Protein AF-A0A1X0ILZ9-F1 (afdb_monomer_lite)

Organism: NCBI:txid1578165

Foldseek 3Di:
DDPPPPPDDDDPVVVVVVVVVVVVVLVVQLVCLVPDPDDPPVSVVSVVVSVVVVVVVVVVVVVVVVVVVVVVVVVVVVVVVVVVVCVVPDPVVVPD

Secondary structure (DSSP, 8-state):
--------PPPHHHHHHHHHHHHHHHHHHHHHHHHS-S-HHHHHHHHHHHHHHHHHHHHHHHHHHHHHHHHHHHHHHHHHHHHHHHHHT-GGGG--

pLDDT: mean 86.91, std 13.65, range [46.81, 98.19]

Structure (mmCIF, N/CA/C/O backbone):
data_AF-A0A1X0ILZ9-F1
#
_entry.id   AF-A0A1X0ILZ9-F1
#
loop_
_atom_site.group_PDB
_atom_site.id
_atom_site.type_symbol
_atom_site.label_atom_id
_atom_site.label_alt_id
_atom_site.label_comp_id
_atom_site.label_asym_id
_atom_site.label_entity_id
_atom_site.label_seq_id
_atom_site.pdbx_PDB_ins_code
_atom_site.Cartn_x
_atom_site.Cartn_y
_atom_site.Cartn_z
_atom_site.occupancy
_atom_site.B_iso_or_equiv
_atom_site.auth_seq_id
_atom_site.auth_comp_id
_atom_site.auth_asym_id
_atom_site.auth_atom_id
_atom_site.pdbx_PDB_model_num
ATOM 1 N N . MET A 1 1 ? 19.054 -16.934 -28.255 1.00 46.81 1 MET A N 1
ATOM 2 C CA . MET A 1 1 ? 17.926 -17.577 -27.553 1.00 46.81 1 MET A CA 1
ATOM 3 C C . MET A 1 1 ? 17.149 -16.475 -26.855 1.00 46.81 1 MET A C 1
ATOM 5 O O . MET A 1 1 ? 17.535 -16.019 -25.794 1.00 46.81 1 MET A O 1
ATOM 9 N N . ASN A 1 2 ? 16.157 -15.945 -27.552 1.00 49.91 2 ASN A N 1
ATOM 10 C CA . ASN A 1 2 ? 15.315 -14.818 -27.178 1.00 49.91 2 ASN A CA 1
ATOM 11 C C . ASN A 1 2 ? 14.210 -15.360 -26.271 1.00 49.91 2 ASN A C 1
ATOM 13 O O . ASN A 1 2 ? 13.159 -15.794 -26.733 1.00 49.91 2 ASN A O 1
ATOM 17 N N . THR A 1 3 ? 14.499 -15.411 -24.975 1.00 55.00 3 THR A N 1
ATOM 18 C CA . THR A 1 3 ? 13.498 -15.650 -23.940 1.00 55.00 3 THR A CA 1
ATOM 19 C C . THR A 1 3 ? 12.587 -14.435 -23.878 1.00 55.00 3 THR A C 1
ATOM 21 O O . THR A 1 3 ? 12.915 -13.437 -23.246 1.00 55.00 3 THR A O 1
ATOM 24 N N . SER A 1 4 ? 11.456 -14.510 -24.573 1.00 52.03 4 SER A N 1
ATOM 25 C CA . SER A 1 4 ? 10.336 -13.588 -24.413 1.00 52.03 4 SER A CA 1
ATOM 26 C C . SER A 1 4 ? 9.869 -13.672 -22.961 1.00 52.03 4 SER A C 1
ATOM 28 O O . SER A 1 4 ? 9.117 -14.583 -22.612 1.00 52.03 4 SER A O 1
ATOM 30 N N . GLU A 1 5 ? 10.356 -12.788 -22.089 1.00 63.03 5 GLU A N 1
ATOM 31 C CA . GLU A 1 5 ? 9.857 -12.713 -20.718 1.00 63.03 5 GLU A CA 1
ATOM 32 C C . GLU A 1 5 ? 8.345 -12.451 -20.789 1.00 63.03 5 GLU A C 1
ATOM 34 O O . GLU A 1 5 ? 7.919 -11.448 -21.380 1.00 63.03 5 GLU A O 1
ATOM 39 N N . PRO A 1 6 ? 7.498 -13.351 -20.261 1.00 63.00 6 PRO A N 1
ATOM 40 C CA . PRO A 1 6 ? 6.067 -13.133 -20.289 1.00 63.00 6 PRO A CA 1
ATOM 41 C C . PRO A 1 6 ? 5.771 -11.909 -19.422 1.00 63.00 6 PRO A C 1
ATOM 43 O O . PRO A 1 6 ? 5.871 -11.953 -18.199 1.00 63.00 6 PRO A O 1
ATOM 46 N N . THR A 1 7 ? 5.408 -10.793 -20.055 1.00 62.72 7 THR A N 1
ATOM 47 C CA . THR A 1 7 ? 4.926 -9.610 -19.339 1.00 62.72 7 THR A CA 1
ATOM 48 C C . THR A 1 7 ? 3.574 -9.963 -18.722 1.00 62.72 7 THR A C 1
ATOM 50 O O . THR A 1 7 ? 2.534 -9.863 -19.376 1.00 62.72 7 THR A O 1
ATOM 53 N N . ILE A 1 8 ? 3.581 -10.416 -17.468 1.00 67.25 8 ILE A N 1
ATOM 54 C CA . ILE A 1 8 ? 2.366 -10.747 -16.722 1.00 67.25 8 ILE A CA 1
ATOM 55 C C . ILE A 1 8 ? 1.640 -9.440 -16.391 1.00 67.25 8 ILE A C 1
ATOM 57 O O . ILE A 1 8 ? 1.920 -8.772 -15.397 1.00 67.25 8 ILE A O 1
ATOM 61 N N . ARG A 1 9 ? 0.705 -9.042 -17.256 1.00 72.25 9 ARG A N 1
ATOM 62 C CA . ARG A 1 9 ? -0.219 -7.944 -16.966 1.00 72.25 9 ARG A CA 1
ATOM 63 C C . ARG A 1 9 ? -1.334 -8.472 -16.077 1.00 72.25 9 ARG A C 1
ATOM 65 O O . ARG A 1 9 ? -2.040 -9.405 -16.453 1.00 72.25 9 ARG A O 1
ATOM 72 N N . ALA A 1 10 ? -1.507 -7.862 -14.909 1.00 76.62 10 ALA A N 1
ATOM 73 C CA . ALA A 1 10 ? -2.650 -8.160 -14.060 1.00 76.62 10 ALA A CA 1
ATOM 74 C C . ALA A 1 10 ? -3.953 -7.853 -14.820 1.00 76.62 10 ALA A C 1
ATOM 76 O O . ALA A 1 10 ? -4.120 -6.764 -15.374 1.00 76.62 10 ALA A O 1
ATOM 77 N N . SER A 1 11 ? -4.866 -8.825 -14.853 1.00 88.44 11 SER A N 1
ATOM 78 C CA . SER A 1 11 ? -6.197 -8.650 -15.439 1.00 88.44 11 SER A CA 1
ATOM 79 C C . SER A 1 11 ? -6.984 -7.577 -14.677 1.00 88.44 11 SER A C 1
ATOM 81 O O . SER A 1 11 ? -6.871 -7.469 -13.451 1.00 88.44 11 SER A O 1
ATOM 83 N N . SER A 1 12 ? -7.824 -6.811 -15.381 1.00 88.12 12 SER A N 1
ATOM 84 C CA . SER A 1 12 ? -8.686 -5.778 -14.784 1.00 88.12 12 SER A CA 1
ATOM 85 C C . SER A 1 12 ? -9.590 -6.339 -13.680 1.00 88.12 12 SER A C 1
ATOM 87 O O . SER A 1 12 ? -9.828 -5.668 -12.678 1.00 88.12 12 SER A O 1
ATOM 89 N N . ALA A 1 13 ? -10.016 -7.599 -13.808 1.00 90.75 13 ALA A N 1
ATOM 90 C CA . ALA A 1 13 ? -10.805 -8.294 -12.794 1.00 90.75 13 ALA A CA 1
ATOM 91 C C . ALA A 1 13 ? -10.051 -8.447 -11.459 1.00 90.75 13 ALA A C 1
ATOM 93 O O . ALA A 1 13 ? -10.614 -8.190 -10.395 1.00 90.75 13 ALA A O 1
ATOM 94 N N . TYR A 1 14 ? -8.761 -8.797 -11.506 1.00 91.75 14 TYR A N 1
ATOM 95 C CA . TYR A 1 14 ? -7.934 -8.971 -10.308 1.00 91.75 14 TYR A CA 1
ATOM 96 C C . TYR A 1 14 ? -7.651 -7.637 -9.605 1.00 91.75 14 TYR A C 1
ATOM 98 O O . TYR A 1 14 ? -7.610 -7.569 -8.376 1.00 91.75 14 TYR A O 1
ATOM 106 N N . TYR A 1 15 ? -7.511 -6.554 -10.376 1.00 92.06 15 TYR A N 1
ATOM 107 C CA . TYR A 1 15 ? -7.376 -5.206 -9.826 1.00 92.06 15 TYR A CA 1
ATOM 108 C C . TYR A 1 15 ? -8.617 -4.805 -9.017 1.00 92.06 15 TYR A C 1
ATOM 110 O O . TYR A 1 15 ? -8.497 -4.398 -7.861 1.00 92.06 15 TYR A O 1
ATOM 118 N N . VAL A 1 16 ? -9.810 -4.979 -9.597 1.00 95.44 16 VAL A N 1
ATOM 119 C CA . VAL A 1 16 ? -11.076 -4.664 -8.919 1.00 95.44 16 VAL A CA 1
ATOM 120 C C . VAL A 1 16 ? -11.260 -5.533 -7.675 1.00 95.44 16 VAL A C 1
ATOM 122 O O . VAL A 1 16 ? -11.574 -5.006 -6.611 1.00 95.44 16 VAL A O 1
ATOM 125 N N . GLN A 1 17 ? -10.998 -6.841 -7.769 1.00 96.88 17 GLN A N 1
ATOM 126 C CA . GLN A 1 17 ? -11.058 -7.749 -6.619 1.00 96.88 17 GLN A CA 1
ATOM 127 C C . GLN A 1 17 ? -10.140 -7.285 -5.483 1.00 96.88 17 GLN A C 1
ATOM 129 O O . GLN A 1 17 ? -10.557 -7.247 -4.327 1.00 96.88 17 GLN A O 1
ATOM 134 N N . SER A 1 18 ? -8.904 -6.909 -5.810 1.00 94.62 18 SER A N 1
ATOM 135 C CA . SER A 1 18 ? -7.918 -6.453 -4.827 1.00 94.62 18 SER A CA 1
ATOM 136 C C . SER A 1 18 ? -8.350 -5.148 -4.151 1.00 94.62 18 SER A C 1
ATOM 138 O O . SER A 1 18 ? -8.210 -5.012 -2.936 1.00 94.62 18 SER A O 1
ATOM 140 N N . ALA A 1 19 ? -8.933 -4.211 -4.907 1.00 94.62 19 ALA A N 1
ATOM 141 C CA . ALA A 1 19 ? -9.481 -2.969 -4.362 1.00 94.62 19 ALA A CA 1
ATOM 142 C C . ALA A 1 19 ? -10.654 -3.229 -3.400 1.00 94.62 19 ALA A C 1
ATOM 144 O O . ALA A 1 19 ? -10.708 -2.644 -2.318 1.00 94.62 19 ALA A O 1
ATOM 145 N N . VAL A 1 20 ? -11.559 -4.147 -3.758 1.00 97.69 20 VAL A N 1
ATOM 146 C CA . VAL A 1 20 ? -12.679 -4.555 -2.895 1.00 97.69 20 VAL A CA 1
ATOM 147 C C . VAL A 1 20 ? -12.172 -5.255 -1.632 1.00 97.69 20 VAL A C 1
ATOM 149 O O . VAL A 1 20 ? -12.598 -4.907 -0.534 1.00 97.69 20 VAL A O 1
ATOM 152 N N . ALA A 1 21 ? -11.231 -6.194 -1.758 1.00 97.38 21 ALA A N 1
ATOM 153 C CA . ALA A 1 21 ? -10.648 -6.898 -0.618 1.00 97.38 21 ALA A CA 1
ATOM 154 C C . ALA A 1 21 ? -9.960 -5.932 0.359 1.00 97.38 21 ALA A C 1
ATOM 156 O O . ALA A 1 21 ? -10.158 -6.034 1.569 1.00 97.38 21 ALA A O 1
ATOM 157 N N . PHE A 1 22 ? -9.213 -4.953 -0.161 1.00 96.62 22 PHE A N 1
ATOM 158 C CA . PHE A 1 22 ? -8.614 -3.898 0.651 1.00 96.62 22 PHE A CA 1
ATOM 159 C C . PHE A 1 22 ? -9.677 -3.064 1.380 1.00 96.62 22 PHE A C 1
ATOM 161 O O . PHE A 1 22 ? -9.544 -2.832 2.581 1.00 96.62 22 PHE A O 1
ATOM 168 N N . ALA A 1 23 ? -10.747 -2.652 0.692 1.00 97.44 23 ALA A N 1
ATOM 169 C CA . ALA A 1 23 ? -11.826 -1.877 1.302 1.00 97.44 23 ALA A CA 1
ATOM 170 C C . ALA A 1 23 ? -12.516 -2.649 2.439 1.00 97.44 23 ALA A C 1
ATOM 172 O O . ALA A 1 23 ? -12.737 -2.090 3.513 1.00 97.44 23 ALA A O 1
ATOM 173 N N . VAL A 1 24 ? -12.797 -3.940 2.235 1.00 98.19 24 VAL A N 1
ATOM 174 C CA . VAL A 1 24 ? -13.382 -4.817 3.262 1.00 98.19 24 VAL A CA 1
ATOM 175 C C . VAL A 1 24 ? -12.432 -4.985 4.448 1.00 98.19 24 VAL A C 1
ATOM 177 O O . VAL A 1 24 ? -12.859 -4.829 5.590 1.00 98.19 24 VAL A O 1
ATOM 180 N N . ALA A 1 25 ? -11.145 -5.249 4.203 1.00 97.69 25 ALA A N 1
ATOM 181 C CA . ALA A 1 25 ? -10.149 -5.393 5.263 1.00 97.69 25 ALA A CA 1
ATOM 182 C C . ALA A 1 25 ? -10.010 -4.104 6.086 1.00 97.69 25 ALA A C 1
ATOM 184 O O . ALA A 1 25 ? -10.080 -4.139 7.313 1.00 97.69 25 ALA A O 1
ATOM 185 N N . PHE A 1 26 ? -9.894 -2.958 5.415 1.00 97.50 26 PHE A N 1
ATOM 186 C CA . PHE A 1 26 ? -9.778 -1.653 6.056 1.00 97.50 26 PHE A CA 1
ATOM 187 C C . PHE A 1 26 ? -11.024 -1.299 6.881 1.00 97.50 26 PHE A C 1
ATOM 189 O O . PHE A 1 26 ? -10.905 -0.892 8.039 1.00 97.50 26 PHE A O 1
ATOM 196 N N . ALA A 1 27 ? -12.221 -1.521 6.329 1.00 97.62 27 ALA A N 1
ATOM 197 C CA . ALA A 1 27 ? -13.477 -1.327 7.049 1.00 97.62 27 ALA A CA 1
ATOM 198 C C . ALA A 1 27 ? -13.587 -2.263 8.261 1.00 97.62 27 ALA A C 1
ATOM 200 O O . ALA A 1 27 ? -13.997 -1.827 9.334 1.00 97.62 27 ALA A O 1
ATOM 201 N N . SER A 1 28 ? -13.168 -3.525 8.124 1.00 97.50 28 SER A N 1
ATOM 202 C CA . SER A 1 28 ? -13.143 -4.482 9.231 1.00 97.50 28 SER A CA 1
ATOM 203 C C . SER A 1 28 ? -12.170 -4.060 10.332 1.00 97.50 28 SER A C 1
ATOM 205 O O . SER A 1 28 ? -12.497 -4.201 11.508 1.00 97.50 28 SER A O 1
ATOM 207 N N . THR A 1 29 ? -10.995 -3.522 9.991 1.00 97.12 29 THR A N 1
ATOM 208 C CA . THR A 1 29 ? -10.041 -2.999 10.979 1.00 97.12 29 THR A CA 1
ATOM 209 C C . THR A 1 29 ? -10.623 -1.807 11.732 1.00 97.12 29 THR A C 1
ATOM 211 O O . THR A 1 29 ? -10.610 -1.801 12.962 1.00 97.12 29 THR A O 1
ATOM 214 N N . LEU A 1 30 ? -11.184 -0.821 11.023 1.00 96.00 30 LEU A N 1
ATOM 215 C CA . LEU A 1 30 ? -11.818 0.338 11.661 1.00 96.00 30 LEU A CA 1
ATOM 216 C C . LEU A 1 30 ? -13.036 -0.062 12.503 1.00 96.00 30 LEU A C 1
ATOM 218 O O . LEU A 1 30 ? -13.204 0.441 13.613 1.00 96.00 30 LEU A O 1
ATOM 222 N N . GLY A 1 31 ? -13.847 -1.002 12.015 1.00 96.25 31 GLY A N 1
ATOM 223 C CA . GLY A 1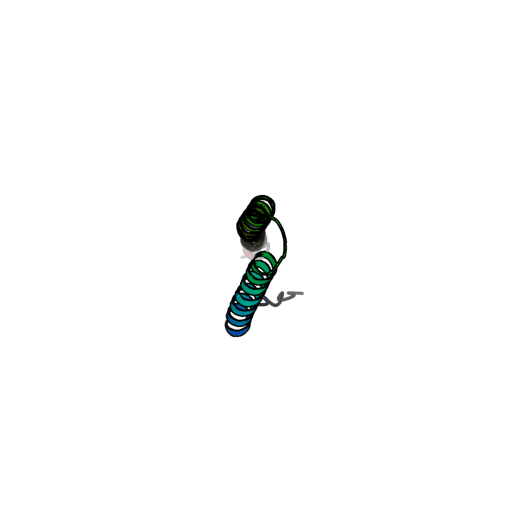 31 ? -14.951 -1.591 12.768 1.00 96.25 31 GLY A CA 1
ATOM 224 C C . GLY A 1 31 ? -14.468 -2.269 14.051 1.00 96.25 31 GLY A C 1
ATOM 225 O O . GLY A 1 31 ? -15.011 -2.008 15.121 1.00 96.25 31 GLY A O 1
ATOM 226 N N . GLY A 1 32 ? -13.395 -3.061 13.980 1.00 95.56 32 GLY A N 1
ATOM 227 C CA . GLY A 1 32 ? -12.775 -3.688 15.149 1.00 95.56 32 GLY A CA 1
ATOM 228 C C . GLY A 1 32 ? -12.278 -2.672 16.180 1.00 95.56 32 GLY A C 1
ATOM 229 O O . GLY A 1 32 ? -12.524 -2.839 17.372 1.00 95.56 32 GLY A O 1
ATOM 230 N N . ILE A 1 33 ? -11.656 -1.576 15.731 1.00 95.00 33 ILE A N 1
ATOM 231 C CA . ILE A 1 33 ? -11.238 -0.470 16.609 1.00 95.00 33 ILE A CA 1
ATOM 232 C C . ILE A 1 33 ? -12.457 0.205 17.262 1.00 95.00 33 ILE A C 1
ATOM 234 O O . ILE A 1 33 ? -12.400 0.573 18.435 1.00 95.00 33 ILE A O 1
ATOM 238 N N . ALA A 1 34 ? -13.569 0.356 16.536 1.00 92.94 34 ALA A N 1
ATOM 239 C CA . ALA A 1 34 ? -14.786 0.976 17.056 1.00 92.94 34 ALA A CA 1
ATOM 240 C C . ALA A 1 34 ? -15.480 0.130 18.139 1.00 92.94 34 ALA A C 1
ATOM 242 O O . ALA A 1 34 ? -15.946 0.696 19.130 1.00 92.94 34 ALA A O 1
ATOM 243 N N . TYR A 1 35 ? -15.512 -1.197 17.970 1.00 94.38 35 TYR A N 1
ATOM 244 C CA . TYR A 1 35 ? -16.114 -2.147 18.918 1.00 94.38 35 TYR A CA 1
ATOM 245 C C . TYR A 1 35 ? -15.230 -2.477 20.129 1.00 94.38 35 TYR A C 1
ATOM 247 O O . TYR A 1 35 ? -15.690 -3.138 21.060 1.00 94.38 35 TYR A O 1
ATOM 255 N N . LEU A 1 36 ? -13.973 -2.031 20.141 1.00 93.44 36 LEU A N 1
ATOM 256 C CA . LEU A 1 36 ? -13.045 -2.346 21.219 1.00 93.44 36 LEU A CA 1
ATOM 257 C C . LEU A 1 36 ? -13.449 -1.617 22.522 1.00 93.44 36 LEU A C 1
ATOM 259 O O . LEU A 1 36 ? -13.576 -0.387 22.509 1.00 93.44 36 LEU A O 1
ATOM 263 N N . PRO A 1 37 ? -13.623 -2.328 23.658 1.00 93.00 37 PRO A N 1
ATOM 264 C CA . PRO A 1 37 ? -14.057 -1.738 24.926 1.00 93.00 37 PRO A CA 1
ATOM 265 C C . PRO A 1 37 ? -12.886 -1.055 25.651 1.00 93.00 37 PRO A C 1
ATOM 267 O O . PRO A 1 37 ? -12.437 -1.487 26.710 1.00 93.00 37 PRO A O 1
ATOM 270 N N . ILE A 1 38 ? -12.360 0.012 25.053 1.00 94.38 38 ILE A N 1
ATOM 271 C CA . ILE A 1 38 ? -11.246 0.816 25.570 1.00 94.38 38 ILE A CA 1
ATOM 272 C C . ILE A 1 38 ? -11.648 2.286 25.687 1.00 94.38 38 ILE A C 1
ATOM 274 O O . ILE A 1 38 ? -12.659 2.725 25.133 1.00 94.38 38 ILE A O 1
ATOM 278 N N . SER A 1 39 ? -10.846 3.076 26.402 1.00 94.62 39 SER A N 1
ATOM 279 C CA . SER A 1 39 ? -11.110 4.506 26.530 1.00 94.62 39 SER A CA 1
ATOM 280 C C . SER A 1 39 ? -11.009 5.232 25.173 1.00 94.62 39 SER A C 1
ATOM 282 O O . SER A 1 39 ? -10.315 4.774 24.256 1.00 94.62 39 SER A O 1
ATOM 284 N N . PRO A 1 40 ? -11.689 6.383 25.008 1.00 91.88 40 PRO A N 1
ATOM 285 C CA . PRO A 1 40 ? -11.743 7.081 23.722 1.00 91.88 40 PRO A CA 1
ATOM 286 C C . PRO A 1 40 ? -10.374 7.519 23.187 1.00 91.88 40 PRO A C 1
ATOM 288 O O . PRO A 1 40 ? -10.183 7.574 21.974 1.00 91.88 40 PRO A O 1
ATOM 291 N N . TRP A 1 41 ? -9.425 7.812 24.078 1.00 94.00 41 TRP A N 1
ATOM 292 C CA . TRP A 1 41 ? -8.122 8.361 23.711 1.00 94.00 41 TRP A CA 1
ATOM 293 C C . TRP A 1 41 ? -7.190 7.336 23.031 1.00 94.00 41 TRP A C 1
ATOM 295 O O . TRP A 1 41 ? -6.802 7.572 21.885 1.00 94.00 41 TRP A O 1
ATOM 305 N N . PRO A 1 42 ? -6.895 6.157 23.622 1.00 94.62 42 PRO A N 1
ATOM 306 C CA . PRO A 1 42 ? -6.170 5.090 22.928 1.00 94.62 42 PRO A CA 1
ATOM 307 C C . PRO A 1 42 ? -6.876 4.618 21.655 1.00 94.62 42 PRO A C 1
ATOM 309 O O . PRO A 1 42 ? -6.221 4.272 20.676 1.00 94.62 42 PRO A O 1
ATOM 312 N N . ARG A 1 43 ? -8.214 4.651 21.630 1.00 94.38 43 ARG A N 1
ATOM 313 C CA . ARG A 1 43 ? -8.989 4.295 20.437 1.00 94.38 43 ARG A CA 1
ATOM 314 C C . ARG A 1 43 ? -8.721 5.249 19.273 1.00 94.38 43 ARG A C 1
ATOM 316 O O . ARG A 1 43 ? -8.505 4.796 18.152 1.00 94.38 43 ARG A O 1
ATOM 323 N N . ALA A 1 44 ? -8.698 6.556 19.538 1.00 94.44 44 ALA A N 1
ATOM 324 C CA . ALA A 1 44 ? -8.360 7.560 18.532 1.00 94.44 44 ALA A CA 1
ATOM 325 C C . ALA A 1 44 ? -6.910 7.406 18.043 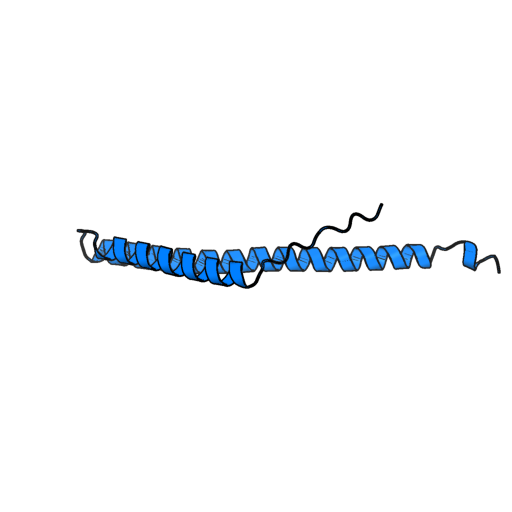1.00 94.44 44 ALA A C 1
ATOM 327 O O . ALA A 1 44 ? -6.664 7.470 16.841 1.00 94.44 44 ALA A O 1
ATOM 328 N N . PHE A 1 45 ? -5.969 7.130 18.952 1.00 96.12 45 PHE A N 1
ATOM 329 C CA . PHE A 1 45 ? -4.576 6.854 18.594 1.00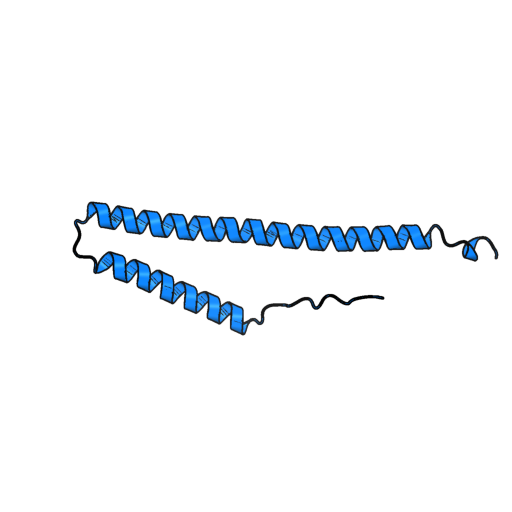 96.12 45 PHE A CA 1
ATOM 330 C C . PHE A 1 45 ? -4.455 5.664 17.631 1.00 96.12 45 PHE A C 1
ATOM 332 O O . PHE A 1 45 ? -3.827 5.796 16.583 1.00 96.12 45 PHE A O 1
ATOM 339 N N . LEU A 1 46 ? -5.116 4.538 17.928 1.00 96.31 46 LEU A N 1
ATOM 340 C CA . LEU A 1 46 ? -5.123 3.369 17.044 1.00 96.31 46 LEU A CA 1
ATOM 341 C C . LEU A 1 46 ? -5.698 3.702 15.664 1.00 96.31 46 LEU A C 1
ATOM 343 O O . LEU A 1 46 ? -5.096 3.339 14.656 1.00 96.31 46 LEU A O 1
ATOM 347 N N . ALA A 1 47 ? -6.809 4.441 15.607 1.00 95.38 47 ALA A N 1
ATOM 348 C CA . ALA A 1 47 ? -7.407 4.855 14.341 1.00 95.38 47 ALA A CA 1
ATOM 349 C C . ALA A 1 47 ? -6.443 5.710 13.496 1.00 95.38 47 ALA A C 1
ATOM 351 O O . ALA A 1 47 ? -6.263 5.444 12.307 1.00 95.38 47 ALA A O 1
ATOM 352 N N . VAL A 1 48 ? -5.780 6.699 14.107 1.00 97.12 48 VAL A N 1
ATOM 353 C CA . VAL A 1 48 ? -4.802 7.559 13.420 1.00 97.12 48 VAL A CA 1
ATOM 354 C C . VAL A 1 48 ? -3.581 6.756 12.968 1.00 97.12 48 VAL A C 1
ATOM 356 O O . VAL A 1 48 ? -3.153 6.903 11.824 1.00 97.12 48 VAL A O 1
ATOM 359 N N . CYS A 1 49 ? -3.049 5.868 13.812 1.00 97.25 49 CYS A N 1
ATOM 360 C CA . CYS A 1 49 ? -1.944 4.985 13.443 1.00 97.25 49 CYS A CA 1
ATOM 361 C C . CYS A 1 49 ? -2.297 4.100 12.245 1.00 97.25 49 CYS A C 1
ATOM 363 O O . CYS A 1 49 ? -1.510 4.017 11.305 1.00 97.25 49 CYS A O 1
ATOM 365 N N . THR A 1 50 ? -3.479 3.475 12.235 1.00 97.50 50 THR A N 1
ATOM 366 C CA . THR A 1 50 ? -3.936 2.657 11.104 1.00 97.50 50 THR A CA 1
ATOM 367 C C . THR A 1 50 ? -4.060 3.486 9.825 1.00 97.50 50 THR A C 1
ATOM 369 O O . THR A 1 50 ? -3.559 3.070 8.782 1.00 97.50 50 THR A O 1
ATOM 372 N N . LEU A 1 51 ? -4.667 4.675 9.891 1.00 96.56 51 LEU A N 1
ATOM 373 C CA . LEU A 1 51 ? -4.805 5.573 8.738 1.00 96.56 51 LEU A CA 1
ATOM 374 C C . LEU A 1 51 ? -3.449 6.014 8.175 1.00 96.56 51 LEU A C 1
ATOM 376 O O . LEU A 1 51 ? -3.230 5.979 6.959 1.00 96.56 51 LEU A O 1
ATOM 380 N N . PHE A 1 52 ? -2.526 6.404 9.052 1.00 97.56 52 PHE A N 1
ATOM 381 C CA . PHE A 1 52 ? -1.187 6.831 8.661 1.00 97.56 52 PHE A CA 1
ATOM 382 C C . PHE A 1 52 ? -0.367 5.680 8.068 1.00 97.56 52 PHE A C 1
ATOM 384 O O . PHE A 1 52 ? 0.300 5.859 7.045 1.00 97.56 52 PHE A O 1
ATOM 391 N N . LEU A 1 53 ? -0.464 4.485 8.657 1.00 97.69 53 LEU A N 1
ATOM 392 C CA . LEU A 1 53 ? 0.186 3.276 8.159 1.00 97.69 53 LEU A CA 1
ATOM 393 C C . LEU A 1 53 ? -0.300 2.918 6.750 1.00 97.69 53 LEU A C 1
ATOM 395 O O . LEU A 1 53 ? 0.514 2.694 5.857 1.00 97.69 53 LEU A O 1
ATOM 399 N N . VAL A 1 54 ? -1.618 2.920 6.531 1.00 97.38 54 VAL A N 1
ATOM 400 C CA . VAL A 1 54 ? -2.235 2.650 5.223 1.00 97.38 54 VAL A CA 1
ATOM 401 C C . VAL A 1 54 ? -1.782 3.672 4.180 1.00 97.38 54 VAL A C 1
ATOM 403 O O . VAL A 1 54 ? -1.363 3.300 3.084 1.00 97.38 54 VAL A O 1
ATOM 406 N N . THR A 1 55 ? -1.806 4.958 4.533 1.00 96.69 55 THR A N 1
ATOM 407 C CA . THR A 1 55 ? -1.371 6.043 3.641 1.00 96.69 55 THR A CA 1
ATOM 408 C C . THR A 1 55 ? 0.100 5.884 3.251 1.00 96.69 55 THR A C 1
ATOM 410 O O . THR A 1 55 ? 0.444 5.958 2.069 1.00 96.69 55 THR A O 1
ATOM 413 N N . SER A 1 56 ? 0.965 5.597 4.227 1.00 97.69 56 SER A N 1
ATOM 414 C CA . SER A 1 56 ? 2.401 5.398 4.002 1.00 97.69 56 SER A CA 1
ATOM 415 C C . SER A 1 56 ? 2.687 4.144 3.175 1.00 97.69 56 SER A C 1
ATOM 417 O O . SER A 1 56 ? 3.536 4.179 2.288 1.00 97.69 56 SER A O 1
ATOM 419 N N . CYS A 1 57 ? 1.938 3.058 3.394 1.00 97.12 57 CYS A N 1
ATOM 420 C CA . CYS A 1 57 ? 2.034 1.832 2.602 1.00 97.12 57 CYS A CA 1
ATOM 421 C C . CYS A 1 57 ? 1.711 2.090 1.122 1.00 97.12 57 CYS A C 1
ATOM 423 O O . CYS A 1 57 ? 2.464 1.670 0.246 1.00 97.12 57 CYS A O 1
ATOM 425 N N . PHE A 1 58 ? 0.657 2.859 0.821 1.00 96.06 58 PHE A N 1
ATOM 426 C CA . PHE A 1 58 ? 0.356 3.253 -0.559 1.00 96.06 58 PHE A CA 1
ATOM 427 C C . PHE A 1 58 ? 1.414 4.172 -1.174 1.00 96.06 58 PHE A C 1
ATOM 429 O O . PHE A 1 58 ? 1.647 4.096 -2.381 1.00 96.06 58 PHE A O 1
ATOM 436 N N . GLY A 1 59 ? 2.034 5.048 -0.381 1.00 97.06 59 GLY A N 1
ATOM 437 C CA . GLY A 1 59 ? 3.181 5.845 -0.820 1.00 97.06 59 GLY A CA 1
ATOM 438 C C . GLY A 1 59 ? 4.362 4.955 -1.205 1.00 97.06 59 GLY A C 1
ATOM 439 O O . GLY A 1 59 ? 4.871 5.051 -2.319 1.00 97.06 59 GLY A O 1
ATOM 440 N N . LEU A 1 60 ? 4.729 4.020 -0.328 1.00 96.81 60 LEU A N 1
ATOM 441 C CA . LEU A 1 60 ? 5.802 3.060 -0.573 1.00 96.81 60 LEU A CA 1
ATOM 442 C C . LEU A 1 60 ? 5.510 2.162 -1.784 1.00 96.81 60 LEU A C 1
ATOM 444 O O . LEU A 1 60 ? 6.390 1.943 -2.610 1.00 96.81 60 LEU A O 1
ATOM 448 N N . ALA A 1 61 ? 4.269 1.696 -1.942 1.00 95.62 61 ALA A N 1
ATOM 449 C CA . ALA A 1 61 ? 3.859 0.887 -3.088 1.00 95.62 61 ALA A CA 1
ATOM 450 C C . ALA A 1 61 ? 4.026 1.632 -4.422 1.00 95.62 61 ALA A C 1
ATOM 452 O O . ALA A 1 61 ? 4.431 1.019 -5.409 1.00 95.62 61 ALA A O 1
ATOM 453 N N . LYS A 1 62 ? 3.754 2.948 -4.454 1.00 94.19 62 LYS A N 1
ATOM 454 C CA . LYS A 1 62 ? 4.047 3.776 -5.635 1.00 94.19 62 LYS A CA 1
ATOM 455 C C . LYS A 1 62 ? 5.543 3.813 -5.910 1.00 94.19 62 LYS A C 1
ATOM 457 O O . LYS A 1 62 ? 5.940 3.460 -7.006 1.00 94.19 62 LYS A O 1
ATOM 462 N N . VAL A 1 63 ? 6.363 4.118 -4.903 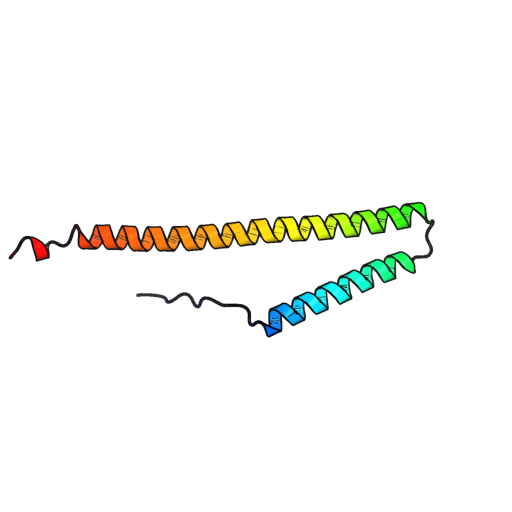1.00 97.00 63 VAL A N 1
ATOM 463 C CA . VAL A 1 63 ? 7.829 4.169 -5.055 1.00 97.00 63 VAL A CA 1
ATOM 464 C C . VAL A 1 63 ? 8.388 2.856 -5.615 1.00 97.00 63 VAL A C 1
ATOM 466 O O . VAL A 1 63 ? 9.209 2.875 -6.527 1.00 97.00 63 VAL A O 1
ATOM 469 N N . VAL A 1 64 ? 7.916 1.710 -5.116 1.00 96.19 64 VAL A N 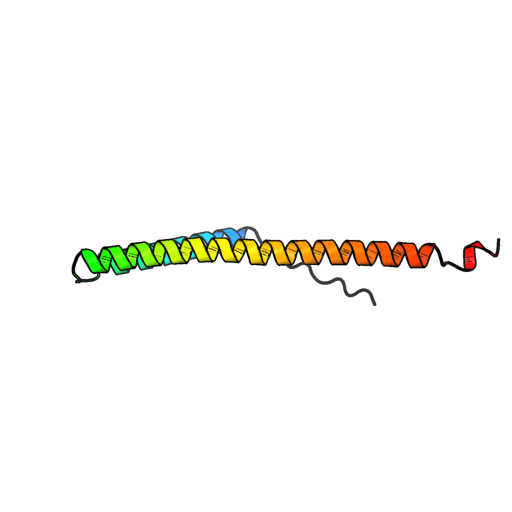1
ATOM 470 C CA . VAL A 1 64 ? 8.333 0.390 -5.616 1.00 96.19 64 VAL A CA 1
ATOM 471 C C . VAL A 1 64 ? 7.887 0.170 -7.065 1.00 96.19 64 VAL A C 1
ATOM 473 O O . VAL A 1 64 ? 8.678 -0.290 -7.888 1.00 96.19 64 VAL A O 1
ATOM 476 N N . ARG A 1 65 ? 6.642 0.523 -7.408 1.00 92.88 65 ARG A N 1
ATOM 477 C CA . ARG A 1 65 ? 6.138 0.420 -8.785 1.00 92.88 65 ARG A CA 1
ATOM 478 C C . ARG A 1 65 ? 6.934 1.307 -9.743 1.00 92.88 65 ARG A C 1
ATOM 480 O O . ARG A 1 65 ? 7.327 0.836 -10.807 1.00 92.88 65 ARG A O 1
ATOM 487 N N . ASP A 1 66 ? 7.182 2.550 -9.353 1.00 93.62 66 ASP A N 1
ATOM 488 C CA . ASP A 1 66 ? 7.914 3.530 -10.153 1.00 93.62 66 ASP A CA 1
ATOM 489 C C . ASP A 1 66 ? 9.367 3.065 -10.375 1.00 93.62 66 ASP A C 1
ATOM 491 O O . ASP A 1 66 ? 9.915 3.209 -11.470 1.00 93.62 66 ASP A O 1
ATOM 495 N N . ALA A 1 67 ? 9.979 2.418 -9.374 1.00 92.38 67 ALA A N 1
ATOM 496 C CA . ALA A 1 67 ? 11.296 1.798 -9.507 1.00 92.38 67 ALA A CA 1
ATOM 497 C C . ALA A 1 67 ? 11.301 0.637 -10.519 1.00 92.38 67 ALA A C 1
ATOM 499 O O . ALA A 1 67 ? 12.209 0.561 -11.349 1.00 92.38 67 ALA A O 1
ATOM 500 N N . HIS A 1 68 ? 10.286 -0.236 -10.495 1.00 90.00 68 HIS A N 1
ATOM 501 C CA . HIS A 1 68 ? 10.160 -1.330 -11.465 1.00 90.00 68 HIS A CA 1
ATOM 502 C C . HIS A 1 68 ? 9.963 -0.808 -12.897 1.00 90.00 68 HIS A C 1
ATOM 504 O O . HIS A 1 68 ? 10.612 -1.294 -13.823 1.00 90.00 68 HIS A O 1
ATOM 510 N N . GLU A 1 69 ? 9.111 0.203 -13.091 1.00 89.75 69 GLU A N 1
ATOM 511 C CA . GLU A 1 69 ? 8.869 0.803 -14.410 1.00 89.75 69 GLU A CA 1
ATOM 512 C C . GLU A 1 69 ? 10.139 1.465 -14.970 1.00 89.75 69 GLU A C 1
ATOM 514 O O . GLU A 1 69 ? 10.511 1.230 -16.122 1.00 89.75 69 GLU A O 1
ATOM 519 N N . SER A 1 70 ? 10.869 2.210 -14.133 1.00 89.62 70 SER A N 1
ATOM 520 C CA . SER A 1 70 ? 12.156 2.811 -14.502 1.00 89.62 70 SER A CA 1
ATOM 521 C C . SER A 1 70 ? 13.190 1.763 -14.936 1.00 89.62 70 SER A C 1
ATOM 523 O O . SER A 1 70 ? 13.866 1.932 -15.955 1.00 89.62 70 SER A O 1
ATOM 525 N N . GLN A 1 71 ? 13.288 0.638 -14.218 1.00 88.25 71 GLN A N 1
ATOM 526 C CA . GLN A 1 71 ? 14.185 -0.464 -14.581 1.00 88.25 71 GLN A CA 1
ATOM 527 C C . GLN A 1 71 ? 13.823 -1.085 -15.936 1.00 88.25 71 GLN A C 1
ATOM 529 O O . GLN A 1 71 ? 14.706 -1.278 -16.770 1.00 88.25 71 GLN A O 1
ATOM 534 N N . GLN A 1 72 ? 12.537 -1.337 -16.192 1.00 86.81 72 GLN A N 1
ATOM 535 C CA . GLN A 1 72 ? 12.080 -1.890 -17.470 1.00 86.81 72 GLN A CA 1
ATOM 536 C C . GLN A 1 72 ? 12.386 -0.962 -18.651 1.00 86.81 72 GLN A C 1
ATOM 538 O O . GLN A 1 72 ? 12.809 -1.428 -19.709 1.00 86.81 72 GLN A O 1
ATOM 543 N N . VAL A 1 73 ? 12.204 0.351 -18.483 1.00 86.69 73 VAL A N 1
ATOM 544 C CA . VAL A 1 73 ? 12.531 1.335 -19.526 1.00 86.69 73 VAL A CA 1
ATOM 545 C C . VAL A 1 73 ? 14.033 1.355 -19.809 1.00 86.69 73 VAL A C 1
ATOM 547 O O . VAL A 1 73 ? 14.422 1.333 -20.977 1.00 86.69 73 VAL A O 1
ATOM 550 N N . ARG A 1 74 ? 14.876 1.343 -18.767 1.00 85.62 74 ARG A N 1
ATOM 551 C CA . ARG A 1 74 ? 16.340 1.304 -18.925 1.00 85.62 74 ARG A CA 1
ATOM 552 C C . ARG A 1 74 ? 16.796 0.073 -19.706 1.00 85.62 74 ARG A C 1
ATOM 554 O O . ARG A 1 74 ? 17.530 0.232 -20.673 1.00 85.62 74 ARG A O 1
ATOM 561 N N . ASN A 1 75 ? 16.284 -1.111 -19.370 1.00 86.44 75 ASN A N 1
ATOM 562 C CA . ASN A 1 75 ? 16.655 -2.351 -20.058 1.00 86.44 75 ASN A CA 1
ATOM 563 C C . ASN A 1 75 ? 16.336 -2.299 -21.561 1.00 86.44 75 ASN A C 1
ATOM 565 O O . ASN A 1 75 ? 17.166 -2.675 -22.380 1.00 86.44 75 ASN A O 1
ATOM 569 N N . ARG A 1 76 ? 15.173 -1.754 -21.944 1.00 84.94 76 ARG A N 1
ATOM 570 C CA . ARG A 1 76 ? 14.791 -1.605 -23.361 1.00 84.94 76 ARG A CA 1
ATOM 571 C C . ARG A 1 76 ? 15.687 -0.623 -24.121 1.00 84.94 76 ARG A C 1
ATOM 573 O O . ARG A 1 76 ? 15.927 -0.805 -25.311 1.00 84.94 76 ARG A O 1
ATOM 580 N N . ILE A 1 77 ? 16.154 0.434 -23.453 1.00 88.38 77 ILE A N 1
ATOM 581 C CA . ILE A 1 77 ? 17.099 1.396 -24.039 1.00 88.38 77 ILE A CA 1
ATOM 582 C C . ILE A 1 77 ? 18.469 0.741 -24.217 1.00 88.38 77 ILE A C 1
ATOM 584 O O . ILE A 1 77 ? 19.082 0.913 -25.270 1.00 88.38 77 ILE A O 1
ATOM 588 N N . ASP A 1 78 ? 18.928 -0.014 -23.218 1.00 87.62 78 ASP A N 1
ATOM 589 C CA . ASP A 1 78 ? 20.197 -0.737 -23.269 1.00 87.62 78 ASP A CA 1
ATOM 590 C C . ASP A 1 78 ? 20.179 -1.781 -24.396 1.00 87.62 78 ASP A C 1
ATOM 592 O O . ASP A 1 78 ? 21.109 -1.822 -25.197 1.00 87.62 78 ASP A O 1
ATOM 596 N N . GLU A 1 79 ? 19.091 -2.542 -24.547 1.00 87.81 79 GLU A N 1
ATOM 597 C CA . GLU A 1 79 ? 18.892 -3.477 -25.665 1.00 87.81 79 GLU A CA 1
ATOM 598 C C . GLU A 1 79 ? 18.980 -2.778 -27.030 1.00 87.81 79 GLU A C 1
ATOM 600 O O . GLU A 1 79 ? 19.749 -3.206 -27.892 1.00 87.81 79 GLU A O 1
ATOM 605 N N . ALA A 1 80 ? 18.266 -1.665 -27.219 1.00 87.62 80 ALA A N 1
ATOM 606 C CA . ALA A 1 80 ? 18.305 -0.910 -28.472 1.00 87.62 80 ALA A CA 1
ATOM 607 C C . ALA A 1 80 ? 19.691 -0.298 -28.743 1.00 87.62 80 ALA A C 1
ATOM 609 O O . ALA A 1 80 ? 20.157 -0.269 -29.881 1.00 87.62 80 ALA A O 1
ATOM 610 N N . ARG A 1 81 ? 20.383 0.186 -27.703 1.00 86.81 81 ARG A N 1
ATOM 611 C CA . ARG A 1 81 ? 21.758 0.701 -27.807 1.00 86.81 81 ARG A CA 1
ATOM 612 C C . ARG A 1 81 ? 22.736 -0.389 -28.216 1.00 86.81 81 ARG A C 1
ATOM 614 O O . ARG A 1 81 ? 23.583 -0.150 -29.073 1.00 86.81 81 ARG A O 1
ATOM 621 N N . ILE A 1 82 ? 22.610 -1.563 -27.613 1.00 87.75 82 ILE A N 1
ATOM 622 C CA . ILE A 1 82 ? 23.409 -2.735 -27.948 1.00 87.75 82 ILE A CA 1
ATOM 623 C C . ILE A 1 82 ? 23.151 -3.136 -29.407 1.00 87.75 82 ILE A C 1
ATOM 625 O O . ILE A 1 82 ? 24.106 -3.340 -30.151 1.00 87.75 82 ILE A O 1
ATOM 629 N N . GLU A 1 83 ? 21.893 -3.162 -29.852 1.00 86.00 83 GLU A N 1
ATOM 630 C CA . GLU A 1 83 ? 21.533 -3.449 -31.246 1.00 86.00 83 GLU A CA 1
ATOM 631 C C . GLU A 1 83 ? 22.161 -2.449 -32.230 1.00 86.00 83 GLU A C 1
ATOM 633 O O . GLU A 1 83 ? 22.730 -2.858 -33.241 1.00 86.00 83 GLU A O 1
ATOM 638 N N . GLN A 1 84 ? 22.154 -1.150 -31.918 1.00 84.00 84 GLN A N 1
ATOM 639 C CA . GLN A 1 84 ? 22.840 -0.143 -32.737 1.00 84.00 84 GLN A CA 1
ATOM 640 C C . GLN A 1 84 ? 24.352 -0.396 -32.821 1.00 84.00 84 GLN A C 1
ATOM 642 O O . GLN A 1 84 ? 24.910 -0.344 -33.916 1.00 84.00 84 GLN A O 1
ATOM 647 N N . MET A 1 85 ? 25.004 -0.730 -31.700 1.00 79.69 85 MET A N 1
ATOM 648 C CA . MET A 1 85 ? 26.434 -1.068 -31.696 1.00 79.69 85 MET A CA 1
ATOM 649 C C . MET A 1 85 ? 26.738 -2.306 -32.555 1.00 79.69 85 MET A C 1
ATOM 651 O O . MET A 1 85 ? 27.743 -2.324 -33.265 1.00 79.69 85 MET A O 1
ATOM 655 N N . TYR A 1 86 ? 25.862 -3.317 -32.556 1.00 79.19 86 TYR A N 1
ATOM 656 C CA . TYR A 1 86 ? 25.992 -4.476 -33.447 1.00 79.19 86 TYR A CA 1
ATOM 657 C C . TYR A 1 86 ? 25.824 -4.111 -34.929 1.00 79.19 86 TYR A C 1
ATOM 659 O O . TYR A 1 86 ? 26.545 -4.639 -35.774 1.00 79.19 86 TYR A O 1
ATOM 667 N N . VAL A 1 87 ? 24.891 -3.214 -35.258 1.00 83.06 87 VAL A N 1
ATOM 668 C CA . VAL A 1 87 ? 24.650 -2.764 -36.640 1.00 83.06 87 VAL A CA 1
ATOM 669 C C . VAL A 1 87 ? 25.813 -1.922 -37.169 1.00 83.06 87 VAL A C 1
ATOM 671 O O . VAL A 1 87 ? 26.208 -2.079 -38.325 1.00 83.06 87 VAL A O 1
ATOM 674 N N . GLU A 1 88 ? 26.369 -1.043 -36.336 1.00 79.75 88 GLU A N 1
ATOM 675 C CA . GLU A 1 88 ? 27.497 -0.180 -36.697 1.00 79.75 88 GLU A CA 1
ATOM 676 C C . GLU A 1 88 ? 28.788 -0.987 -36.911 1.00 79.75 88 GLU A C 1
ATOM 678 O O . GLU A 1 88 ? 29.530 -0.733 -37.859 1.00 79.75 88 GLU A O 1
ATOM 683 N N . HIS A 1 89 ? 29.004 -2.040 -36.118 1.00 76.88 89 HIS A N 1
ATOM 684 C CA . HIS A 1 89 ? 30.104 -2.993 -36.284 1.00 76.88 89 HIS A CA 1
ATOM 685 C C . HIS A 1 89 ? 29.728 -4.221 -37.130 1.00 76.88 89 HIS A C 1
ATOM 687 O O . HIS A 1 89 ? 30.161 -5.336 -36.842 1.00 76.88 89 HIS A O 1
ATOM 693 N N . ASN A 1 90 ? 28.950 -4.035 -38.200 1.00 71.94 90 ASN A N 1
ATOM 694 C CA . ASN A 1 90 ? 28.682 -5.099 -39.166 1.00 71.94 90 ASN A CA 1
ATOM 695 C C . ASN A 1 90 ? 29.793 -5.161 -40.244 1.00 71.94 90 ASN A C 1
ATOM 697 O O . ASN A 1 90 ? 29.803 -4.325 -41.155 1.00 71.94 90 ASN A O 1
ATOM 701 N N . PRO A 1 91 ? 30.704 -6.157 -40.215 1.00 65.69 91 PRO A N 1
ATOM 702 C CA . PRO A 1 91 ? 31.817 -6.258 -41.166 1.00 65.69 91 PRO A CA 1
ATOM 703 C C . PRO A 1 91 ? 31.373 -6.516 -42.617 1.00 65.69 91 PRO A C 1
ATOM 705 O O . PRO A 1 91 ? 32.164 -6.329 -43.537 1.00 65.69 91 PRO A O 1
ATOM 708 N N . LEU A 1 92 ? 30.112 -6.905 -42.849 1.00 60.97 92 LEU A N 1
ATOM 709 C CA . LEU A 1 92 ? 29.570 -7.179 -44.186 1.00 60.97 92 LEU A CA 1
ATOM 710 C C . LEU A 1 92 ? 29.259 -5.909 -44.994 1.00 60.97 92 LEU A C 1
ATOM 712 O O . LEU A 1 92 ? 29.108 -5.989 -46.210 1.00 60.97 92 LEU A O 1
ATOM 716 N N . LYS A 1 93 ? 29.180 -4.736 -44.348 1.00 57.66 93 LYS A N 1
ATOM 717 C CA . LYS A 1 93 ? 28.933 -3.454 -45.032 1.00 57.66 93 LYS A CA 1
ATOM 718 C C . LYS A 1 93 ? 30.199 -2.861 -45.671 1.00 57.66 93 LYS A C 1
ATOM 720 O O . LYS A 1 93 ? 30.081 -2.036 -46.565 1.00 57.66 93 LYS A O 1
ATOM 725 N N . SER A 1 94 ? 31.388 -3.289 -45.239 1.00 54.25 94 SER A N 1
ATOM 726 C CA . SER A 1 94 ? 32.682 -2.821 -45.771 1.00 54.25 94 SER A CA 1
ATOM 727 C C . SER A 1 94 ? 33.229 -3.675 -46.925 1.00 54.25 94 SER A C 1
ATOM 729 O O . SER A 1 94 ? 34.331 -3.412 -47.397 1.00 54.25 94 SER A O 1
ATOM 731 N N . ALA A 1 95 ? 32.501 -4.714 -47.352 1.00 57.91 95 ALA A N 1
ATOM 732 C CA . ALA A 1 95 ? 32.927 -5.659 -48.391 1.00 57.9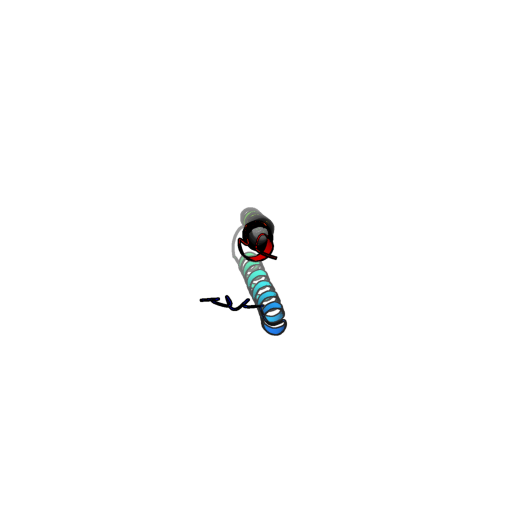1 95 ALA A CA 1
ATOM 733 C C . ALA A 1 95 ? 32.151 -5.523 -49.721 1.00 57.91 95 ALA A C 1
ATOM 735 O O . ALA A 1 95 ? 32.306 -6.376 -50.595 1.00 57.91 95 ALA A O 1
ATOM 736 N N . VAL A 1 96 ? 31.330 -4.476 -49.872 1.00 48.69 96 VAL A N 1
ATOM 737 C CA . VAL A 1 96 ? 30.604 -4.113 -51.106 1.00 48.69 96 VAL A CA 1
ATOM 738 C C . VAL A 1 96 ? 30.910 -2.673 -51.477 1.00 48.69 96 VAL A C 1
ATOM 740 O O . VAL A 1 96 ? 30.900 -1.828 -50.555 1.00 48.69 96 VAL A O 1
#

InterPro domains:
  IPR008024 YiaAB two helix [PF05360] (14-66)

Radius of gyration: 25.1 Å; chains: 1; bounding box: 49×26×78 Å

Sequence (96 aa):
MNTSEPTIRASSAYYVQSAVAFAVAFASTLGGIAYLPISPWPRAFLAVCTLFLVTSCFGLAKVVRDAHESQQVRNRIDEARIEQMYVEHNPLKSAV